Protein AF-A0A6N8HT94-F1 (afdb_monomer_lite)

pLDDT: mean 88.73, std 15.4, range [37.56, 97.62]

Secondary structure (DSSP, 8-state):
-TTS-HHHHHHHHHHHHHTT--HHHHHHHHHHHHHHTPPPP-------

Structure (mmCIF, N/CA/C/O backbone):
data_AF-A0A6N8HT94-F1
#
_entry.id   AF-A0A6N8HT94-F1
#
loop_
_atom_site.group_PDB
_atom_site.id
_atom_site.type_symbol
_atom_site.label_atom_id
_atom_site.label_alt_id
_atom_site.label_comp_id
_atom_site.label_asym_id
_atom_site.label_entity_id
_atom_site.label_seq_id
_atom_site.pdbx_PDB_ins_code
_atom_site.Cartn_x
_atom_site.Cartn_y
_atom_site.Cartn_z
_atom_site.occupancy
_atom_site.B_iso_or_equiv
_atom_site.auth_seq_id
_atom_site.auth_comp_id
_atom_site.auth_asym_id
_atom_site.auth_atom_id
_atom_site.pdbx_PDB_model_num
ATOM 1 N N . MET A 1 1 ? 0.021 -5.450 6.504 1.00 70.81 1 MET A N 1
ATOM 2 C CA . MET A 1 1 ? 0.952 -4.441 7.067 1.00 70.81 1 MET A CA 1
ATOM 3 C C . MET A 1 1 ? 0.420 -3.827 8.365 1.00 70.81 1 MET A C 1
ATOM 5 O O . MET A 1 1 ? 0.563 -2.638 8.609 1.00 70.81 1 MET A O 1
ATOM 9 N N . LYS A 1 2 ? -0.168 -4.647 9.248 1.00 77.19 2 LYS A N 1
ATOM 10 C CA . LYS A 1 2 ? -1.014 -4.175 10.362 1.00 77.19 2 LYS A CA 1
ATOM 11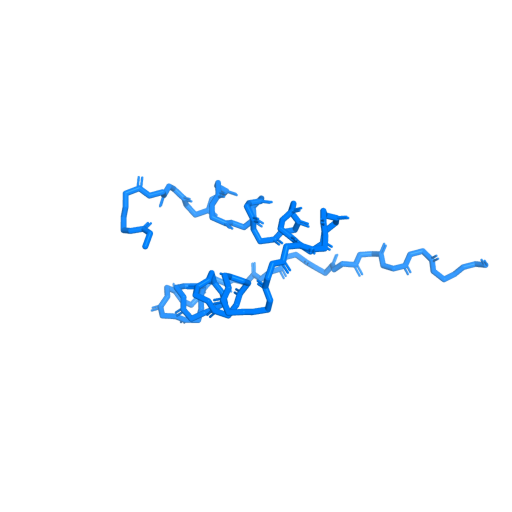 C C . LYS A 1 2 ? -0.297 -3.306 11.404 1.00 77.19 2 LYS A C 1
ATOM 13 O O . LYS A 1 2 ? -0.958 -2.539 12.082 1.00 77.19 2 LYS A O 1
ATOM 18 N N . ASN A 1 3 ? 1.027 -3.420 11.494 1.00 89.31 3 ASN A N 1
ATOM 19 C CA . ASN A 1 3 ? 1.845 -2.679 12.455 1.00 89.31 3 ASN A CA 1
ATOM 20 C C . ASN A 1 3 ? 2.523 -1.440 11.842 1.00 89.31 3 ASN A C 1
ATOM 22 O O . ASN A 1 3 ? 3.246 -0.750 12.549 1.00 89.31 3 ASN A O 1
ATOM 26 N N . LEU A 1 4 ? 2.345 -1.182 10.539 1.00 92.62 4 LEU A N 1
ATOM 27 C CA . LEU A 1 4 ? 2.787 0.077 9.940 1.00 92.62 4 LEU A CA 1
ATOM 28 C C . LEU A 1 4 ? 1.781 1.166 10.302 1.00 92.62 4 LEU A C 1
ATOM 30 O O . LEU A 1 4 ? 0.575 0.952 10.146 1.00 92.62 4 LEU A O 1
ATOM 34 N N . SER A 1 5 ? 2.285 2.317 10.742 1.00 96.06 5 SER A N 1
ATOM 35 C CA . SER A 1 5 ? 1.505 3.552 10.812 1.00 96.06 5 SER A CA 1
ATOM 36 C C . SER A 1 5 ? 1.003 3.944 9.424 1.00 96.06 5 SER A C 1
ATOM 38 O O . SER A 1 5 ? 1.594 3.555 8.414 1.00 96.06 5 SER A O 1
ATOM 40 N N . ASP A 1 6 ? -0.064 4.731 9.379 1.00 95.19 6 ASP A N 1
ATOM 41 C CA . ASP A 1 6 ? -0.704 5.116 8.122 1.00 95.19 6 ASP A CA 1
ATOM 42 C C . ASP A 1 6 ? 0.242 5.933 7.224 1.00 95.19 6 ASP A C 1
ATOM 44 O O . ASP A 1 6 ? 0.358 5.624 6.039 1.00 95.19 6 ASP A O 1
ATOM 48 N N . ASP A 1 7 ? 1.024 6.861 7.793 1.00 94.94 7 ASP A N 1
ATOM 49 C CA . ASP A 1 7 ? 2.056 7.615 7.061 1.00 94.94 7 ASP A CA 1
ATOM 50 C C . ASP A 1 7 ? 3.100 6.699 6.408 1.00 94.94 7 ASP A C 1
ATOM 52 O O . ASP A 1 7 ? 3.409 6.829 5.225 1.00 94.94 7 ASP A O 1
ATOM 56 N N . LEU A 1 8 ? 3.610 5.718 7.160 1.00 96.31 8 LEU A N 1
ATOM 57 C CA . LEU A 1 8 ? 4.638 4.799 6.669 1.00 96.31 8 LEU A CA 1
ATOM 58 C C . LEU A 1 8 ? 4.082 3.830 5.618 1.00 96.31 8 LEU A C 1
ATOM 60 O O . LEU A 1 8 ? 4.801 3.432 4.703 1.00 96.31 8 LEU A O 1
ATOM 64 N N . LEU A 1 9 ? 2.807 3.443 5.726 1.00 96.38 9 LEU A N 1
ATOM 65 C CA . LEU A 1 9 ? 2.132 2.620 4.723 1.00 96.38 9 LEU A CA 1
ATOM 66 C C . LEU A 1 9 ? 1.994 3.374 3.392 1.00 96.38 9 LEU A C 1
ATOM 68 O O . LEU A 1 9 ? 2.289 2.808 2.338 1.00 96.38 9 LEU A O 1
ATOM 72 N N . ILE A 1 10 ? 1.591 4.646 3.450 1.00 95.94 10 ILE A N 1
ATOM 73 C CA . ILE A 1 10 ? 1.470 5.522 2.280 1.00 95.94 10 ILE A CA 1
ATOM 74 C C . ILE A 1 10 ? 2.850 5.786 1.662 1.00 95.94 10 ILE A C 1
ATOM 76 O O . ILE A 1 10 ? 3.018 5.634 0.453 1.00 95.94 10 ILE A O 1
ATOM 80 N N . GLU A 1 11 ? 3.864 6.103 2.469 1.00 95.88 11 GLU A N 1
ATOM 81 C CA . GLU A 1 11 ? 5.241 6.275 1.985 1.00 95.88 11 GLU A CA 1
ATOM 82 C C . GLU A 1 11 ? 5.761 4.997 1.308 1.00 95.88 11 GLU A C 1
ATOM 84 O O . GLU A 1 11 ? 6.324 5.046 0.212 1.00 95.88 11 GLU A O 1
ATOM 89 N N . SER A 1 12 ? 5.499 3.832 1.911 1.00 96.12 12 SER A N 1
ATOM 90 C CA . SER A 1 12 ? 5.886 2.532 1.352 1.00 96.12 12 SER A CA 1
ATOM 91 C C . SER A 1 12 ? 5.232 2.267 -0.005 1.00 96.12 12 SER A C 1
ATOM 93 O O . SER A 1 12 ? 5.881 1.698 -0.881 1.00 96.12 12 SER A O 1
ATOM 95 N N . TYR A 1 13 ? 3.978 2.688 -0.204 1.00 96.69 13 TYR A N 1
ATOM 96 C CA . TYR A 1 13 ? 3.290 2.586 -1.494 1.00 96.69 13 TYR A CA 1
ATOM 97 C C . TYR A 1 13 ? 4.013 3.383 -2.584 1.00 96.69 13 TYR A C 1
ATOM 99 O O . TYR A 1 13 ? 4.376 2.824 -3.623 1.00 96.69 13 TYR A O 1
ATOM 107 N N . PHE A 1 14 ? 4.284 4.668 -2.333 1.00 96.06 14 PHE A N 1
ATOM 108 C CA . PHE A 1 14 ? 4.980 5.515 -3.304 1.00 96.06 14 PHE A CA 1
ATOM 109 C C . PHE A 1 14 ? 6.390 5.007 -3.582 1.00 96.06 14 PHE A C 1
ATOM 111 O O . PHE A 1 14 ? 6.795 4.921 -4.741 1.00 96.06 14 PHE A O 1
ATOM 118 N N . LYS A 1 15 ? 7.116 4.583 -2.542 1.00 96.06 15 LYS A N 1
ATOM 119 C CA . LYS A 1 15 ? 8.468 4.055 -2.714 1.00 96.06 15 LYS A CA 1
ATOM 120 C C . LYS A 1 15 ? 8.482 2.743 -3.495 1.00 96.06 15 LYS A C 1
ATOM 122 O O . LYS A 1 15 ? 9.359 2.546 -4.332 1.00 96.06 15 LYS A O 1
ATOM 127 N N . ALA A 1 16 ? 7.506 1.864 -3.269 1.00 97.06 16 ALA A N 1
ATOM 128 C CA . ALA A 1 16 ? 7.372 0.623 -4.023 1.00 97.06 16 ALA A CA 1
ATOM 129 C C . ALA A 1 16 ? 7.106 0.878 -5.515 1.00 97.06 16 ALA A C 1
ATOM 131 O O . ALA A 1 16 ? 7.665 0.173 -6.356 1.00 97.06 16 ALA A O 1
ATOM 132 N N . ARG A 1 17 ? 6.307 1.905 -5.842 1.00 95.50 17 ARG A N 1
ATOM 133 C CA . ARG A 1 17 ? 6.074 2.347 -7.225 1.00 95.50 17 ARG A CA 1
ATOM 134 C C . ARG A 1 17 ? 7.316 2.974 -7.859 1.00 95.50 17 ARG A C 1
ATOM 136 O O . ARG A 1 17 ? 7.650 2.608 -8.981 1.00 95.50 17 ARG A O 1
ATOM 143 N N . GLU A 1 18 ? 8.012 3.862 -7.148 1.00 96.38 18 GLU A N 1
ATOM 144 C CA . GLU A 1 18 ? 9.245 4.516 -7.620 1.00 96.38 18 GLU A CA 1
ATOM 145 C C . GLU A 1 18 ? 10.365 3.502 -7.903 1.00 96.38 18 GLU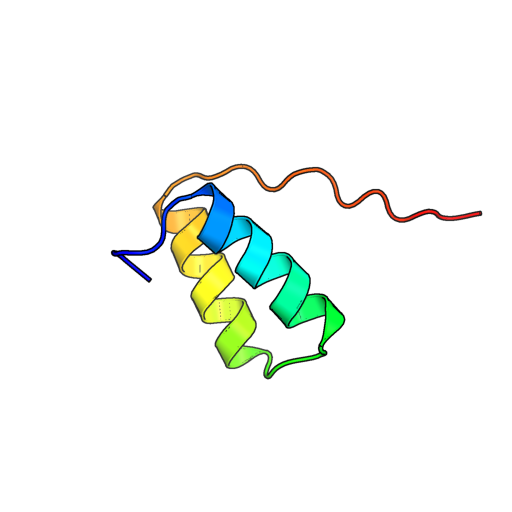 A C 1
ATOM 147 O O . GLU A 1 18 ? 11.082 3.613 -8.893 1.00 96.38 18 GLU A O 1
ATOM 152 N N . LEU A 1 19 ? 10.496 2.479 -7.055 1.00 97.12 19 LEU A N 1
ATOM 153 C CA . LEU A 1 19 ? 11.492 1.418 -7.212 1.00 97.12 19 LEU A CA 1
ATOM 154 C C . LEU A 1 19 ? 11.068 0.319 -8.199 1.00 97.12 19 LEU A C 1
ATOM 156 O O . LEU A 1 19 ? 11.800 -0.658 -8.354 1.00 97.12 19 LEU A O 1
ATOM 160 N N . HIS A 1 20 ? 9.901 0.448 -8.839 1.00 96.00 20 HIS A N 1
ATOM 161 C CA . HIS A 1 20 ? 9.330 -0.562 -9.734 1.00 96.00 20 HIS A CA 1
ATOM 162 C C . HIS A 1 20 ? 9.318 -1.971 -9.114 1.00 96.00 20 HIS A C 1
ATOM 164 O O . HIS A 1 20 ? 9.675 -2.959 -9.761 1.00 96.00 20 HIS A O 1
ATOM 170 N N . LEU A 1 21 ? 8.931 -2.069 -7.835 1.00 97.00 21 LEU A N 1
ATOM 171 C CA . LEU A 1 21 ? 8.806 -3.359 -7.161 1.00 97.00 21 LEU A CA 1
ATOM 172 C C . LEU A 1 21 ? 7.703 -4.209 -7.802 1.00 97.00 21 LEU A C 1
ATOM 174 O O . LEU A 1 21 ? 6.867 -3.720 -8.562 1.00 97.00 21 LEU A O 1
ATOM 178 N N . SER A 1 22 ? 7.703 -5.503 -7.470 1.00 97.62 22 SER A N 1
ATOM 179 C CA . SER A 1 22 ? 6.732 -6.456 -8.013 1.00 97.62 22 SER A CA 1
ATOM 180 C C . SER A 1 22 ? 5.289 -5.938 -7.878 1.00 97.62 22 SER A C 1
ATOM 182 O O . SER A 1 22 ? 4.908 -5.495 -6.788 1.00 97.62 22 SER A O 1
ATOM 184 N N . PRO A 1 23 ? 4.462 -6.041 -8.934 1.00 96.12 23 PRO A N 1
ATOM 185 C CA . PRO A 1 23 ? 3.068 -5.611 -8.891 1.00 96.12 23 PRO A CA 1
ATOM 186 C C . PRO A 1 23 ? 2.262 -6.338 -7.807 1.00 96.12 23 PRO A C 1
ATOM 188 O O . PRO A 1 23 ? 1.404 -5.722 -7.183 1.00 96.12 23 PRO A O 1
ATOM 191 N N . ASP A 1 24 ? 2.580 -7.600 -7.497 1.00 97.38 24 ASP A N 1
ATOM 192 C CA . ASP A 1 24 ? 1.960 -8.317 -6.376 1.00 97.38 24 ASP A CA 1
ATOM 193 C C . ASP A 1 24 ? 2.249 -7.643 -5.030 1.00 97.38 24 ASP A C 1
ATOM 195 O O . ASP A 1 24 ? 1.379 -7.573 -4.163 1.00 97.38 24 ASP A O 1
ATOM 199 N N . PHE A 1 25 ? 3.463 -7.115 -4.846 1.00 95.94 25 PHE A N 1
ATOM 200 C CA . PHE A 1 25 ? 3.831 -6.403 -3.625 1.00 95.94 25 PHE A CA 1
ATOM 201 C C . PHE A 1 25 ? 3.098 -5.064 -3.516 1.00 95.94 25 PHE A C 1
ATOM 203 O O . PHE A 1 25 ? 2.547 -4.759 -2.458 1.00 95.94 25 PHE A O 1
ATOM 210 N N . VAL A 1 26 ? 3.031 -4.301 -4.610 1.00 97.06 26 VAL A N 1
ATOM 211 C CA . VAL A 1 26 ? 2.278 -3.037 -4.661 1.00 97.06 26 VAL A CA 1
ATOM 212 C C . VAL A 1 26 ? 0.794 -3.287 -4.364 1.00 97.06 26 VAL A C 1
ATOM 214 O O . VAL A 1 26 ? 0.234 -2.629 -3.488 1.00 97.06 26 VAL A O 1
ATOM 217 N N . ALA A 1 27 ? 0.201 -4.325 -4.960 1.00 97.00 27 ALA A N 1
ATOM 218 C CA . ALA A 1 27 ? -1.194 -4.702 -4.739 1.00 97.00 27 ALA A CA 1
ATOM 219 C C . ALA A 1 27 ? -1.503 -5.079 -3.280 1.00 97.00 27 ALA A C 1
ATOM 221 O O . ALA A 1 27 ? -2.618 -4.870 -2.796 1.00 97.00 27 ALA A O 1
ATOM 222 N N . LEU A 1 28 ? -0.538 -5.643 -2.544 1.00 97.38 28 LEU A N 1
ATOM 223 C CA . LEU A 1 28 ? -0.704 -5.907 -1.111 1.00 97.38 28 LEU A CA 1
ATOM 224 C C . LEU A 1 28 ? -0.764 -4.613 -0.291 1.00 97.38 28 LEU A C 1
ATOM 226 O O . LEU A 1 28 ? -1.508 -4.562 0.691 1.00 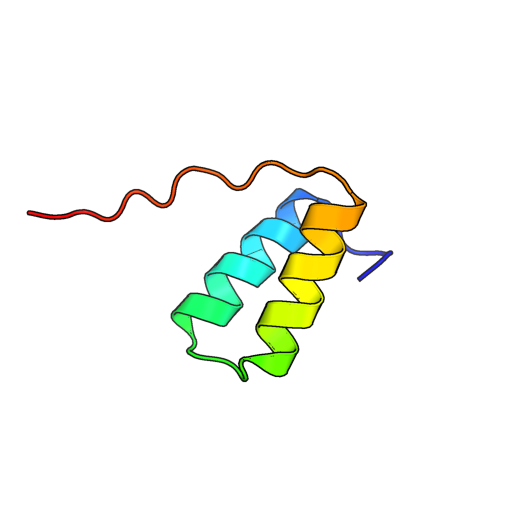97.38 28 LEU A O 1
ATOM 230 N N . ILE A 1 29 ? -0.007 -3.586 -0.686 1.00 96.69 29 ILE A N 1
ATOM 231 C CA . ILE A 1 29 ? -0.046 -2.269 -0.044 1.00 96.69 29 ILE A CA 1
ATOM 232 C C . ILE A 1 29 ? -1.376 -1.577 -0.360 1.00 96.69 29 ILE A C 1
ATOM 234 O O . ILE A 1 29 ? -2.054 -1.127 0.561 1.00 96.69 29 ILE A O 1
ATOM 238 N N . GLU A 1 30 ? -1.794 -1.570 -1.629 1.00 96.12 30 GLU A N 1
ATOM 239 C CA . GLU A 1 30 ? -3.070 -0.985 -2.073 1.00 96.12 30 GLU A CA 1
ATOM 240 C C . GLU A 1 30 ? -4.267 -1.582 -1.325 1.00 96.12 30 GLU A C 1
ATOM 242 O O . GLU A 1 30 ? -5.103 -0.848 -0.801 1.00 96.12 30 GLU A O 1
ATOM 247 N N . LYS A 1 31 ? -4.311 -2.913 -1.178 1.00 96.94 31 LYS A N 1
ATOM 248 C CA . LYS A 1 31 ? -5.363 -3.599 -0.409 1.00 96.94 31 LYS A CA 1
ATOM 249 C C . LYS A 1 31 ? -5.394 -3.185 1.060 1.00 96.94 31 LYS A C 1
ATOM 251 O O . LYS A 1 31 ? -6.464 -3.129 1.662 1.00 96.94 31 LYS A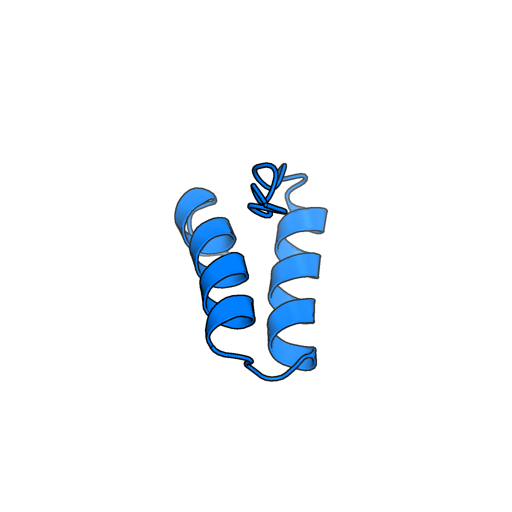 O 1
ATOM 256 N N . GLU A 1 32 ? -4.238 -2.942 1.676 1.00 97.12 32 GLU A N 1
ATOM 257 C CA . GLU A 1 32 ? -4.192 -2.474 3.064 1.00 97.12 32 GLU A CA 1
ATOM 258 C C . GLU A 1 32 ? -4.650 -1.009 3.175 1.00 97.12 32 GLU A C 1
ATOM 260 O O . GLU A 1 32 ? -5.381 -0.688 4.111 1.00 97.12 32 GLU A O 1
ATOM 265 N N . ILE A 1 33 ? -4.279 -0.152 2.219 1.00 96.38 33 ILE A N 1
ATOM 266 C CA . ILE A 1 33 ? -4.727 1.248 2.132 1.00 96.38 33 ILE A CA 1
ATOM 267 C C . ILE A 1 33 ? -6.252 1.315 1.985 1.00 96.38 33 ILE A C 1
ATOM 269 O O . ILE A 1 33 ? -6.908 2.006 2.766 1.00 96.38 33 ILE A O 1
ATOM 273 N N . GLU A 1 34 ? -6.822 0.537 1.058 1.00 96.25 34 GLU A N 1
ATOM 274 C CA . GLU A 1 34 ? -8.273 0.439 0.848 1.00 96.25 34 GLU A CA 1
ATOM 275 C C . GLU A 1 34 ? -8.982 -0.049 2.116 1.00 96.25 34 GLU A C 1
ATOM 277 O O . GLU A 1 34 ? -9.936 0.570 2.588 1.00 96.25 34 GLU A O 1
ATOM 282 N N . LYS A 1 35 ? -8.469 -1.117 2.737 1.00 96.56 35 LYS A N 1
ATOM 283 C CA . LYS A 1 35 ? -9.036 -1.680 3.966 1.00 96.56 35 LYS A CA 1
ATOM 284 C C . LYS A 1 35 ? -9.081 -0.673 5.120 1.00 96.56 35 LYS A C 1
ATOM 286 O O . LYS A 1 35 ? -9.999 -0.727 5.939 1.00 96.56 35 LYS A O 1
ATOM 291 N N . ARG A 1 36 ? -8.083 0.207 5.221 1.00 95.81 36 ARG A N 1
ATOM 292 C CA . ARG A 1 36 ? -8.017 1.265 6.242 1.00 95.81 36 ARG A CA 1
ATOM 293 C C . ARG A 1 36 ? -8.733 2.548 5.831 1.00 95.81 36 ARG A C 1
ATOM 295 O O . ARG A 1 36 ? -8.818 3.457 6.648 1.00 95.81 36 ARG A O 1
ATOM 302 N N . GLN A 1 37 ? -9.266 2.602 4.610 1.00 95.75 37 GLN A N 1
ATOM 303 C CA . GLN A 1 37 ? -9.919 3.778 4.035 1.00 95.75 37 GLN A CA 1
ATOM 304 C C . GLN A 1 37 ? -8.994 5.008 4.028 1.00 95.75 37 GLN A C 1
ATOM 306 O O . GLN A 1 37 ? -9.431 6.135 4.258 1.00 95.75 37 GLN A O 1
ATOM 311 N N . LEU A 1 38 ? -7.697 4.790 3.785 1.00 94.69 38 LEU A N 1
ATOM 312 C CA . LEU A 1 38 ? -6.719 5.872 3.717 1.00 94.69 38 LEU A CA 1
ATOM 313 C C . LEU A 1 38 ? -6.798 6.566 2.360 1.00 94.69 38 LEU A C 1
ATOM 315 O O . LEU A 1 38 ? -6.867 5.924 1.314 1.00 94.69 38 LEU A O 1
ATOM 319 N N . THR A 1 39 ? -6.754 7.895 2.382 1.00 91.38 39 THR A N 1
ATOM 320 C CA . THR A 1 39 ? -6.686 8.697 1.159 1.00 91.38 39 THR A CA 1
ATOM 321 C C . THR A 1 39 ? -5.228 8.870 0.764 1.00 91.38 39 THR A C 1
ATOM 323 O O . THR A 1 39 ? -4.431 9.394 1.542 1.00 91.38 39 THR A O 1
ATOM 326 N N . LEU A 1 40 ? -4.875 8.437 -0.445 1.00 89.44 40 LEU A N 1
ATOM 327 C CA . LEU A 1 40 ? -3.561 8.717 -1.008 1.00 89.44 40 LEU A CA 1
ATOM 328 C C . LEU A 1 40 ? -3.461 10.209 -1.355 1.00 89.44 40 LEU A C 1
ATOM 330 O O . LEU A 1 40 ? -4.393 10.749 -1.960 1.00 89.44 40 LEU A O 1
ATOM 334 N N . PRO A 1 41 ? -2.354 10.887 -1.011 1.00 84.94 41 PRO A N 1
ATOM 335 C CA . PRO A 1 41 ? -2.111 12.223 -1.520 1.00 84.94 41 PRO A CA 1
ATOM 336 C C . PRO A 1 41 ? -2.076 12.165 -3.048 1.00 84.94 41 PRO A C 1
ATOM 338 O O . PRO A 1 41 ? -1.551 11.219 -3.639 1.00 84.94 41 PRO A O 1
ATOM 341 N N . ILE A 1 42 ? -2.671 13.173 -3.680 1.00 79.56 42 ILE A N 1
ATOM 342 C CA . ILE A 1 42 ? -2.602 13.361 -5.128 1.00 79.56 42 ILE A CA 1
ATOM 343 C C . ILE A 1 42 ? -1.138 13.298 -5.556 1.00 79.56 42 ILE A C 1
ATOM 345 O O . ILE A 1 42 ? -0.334 14.145 -5.169 1.00 79.56 42 ILE A O 1
ATOM 349 N N . GLU A 1 43 ? -0.797 12.277 -6.341 1.00 66.25 43 GLU A N 1
ATOM 350 C CA . GLU A 1 43 ? 0.498 12.200 -6.998 1.00 66.25 43 GLU A CA 1
ATOM 351 C C . GLU A 1 43 ? 0.553 13.403 -7.934 1.00 66.25 43 GLU A C 1
ATOM 353 O O . GLU A 1 43 ? -0.107 13.414 -8.977 1.00 66.25 43 GLU A O 1
ATOM 358 N N . GLN A 1 44 ? 1.266 14.455 -7.522 1.00 54.59 44 GLN A N 1
ATOM 359 C CA . GLN A 1 44 ? 1.576 15.577 -8.392 1.00 54.59 44 GLN A CA 1
ATOM 360 C C . GLN A 1 44 ? 2.498 15.042 -9.482 1.00 54.59 44 GLN A C 1
ATOM 362 O O . GLN A 1 44 ? 3.720 15.134 -9.419 1.00 54.59 44 GLN A O 1
ATOM 367 N N . SER A 1 45 ? 1.882 14.426 -10.482 1.00 53.81 45 SER A N 1
ATOM 368 C CA . SER A 1 45 ? 2.476 14.160 -11.770 1.00 53.81 45 SER A CA 1
ATOM 369 C C . SER A 1 45 ? 2.753 15.538 -12.351 1.00 53.81 45 SER A C 1
ATOM 371 O O . SER A 1 45 ? 1.861 16.190 -12.894 1.00 53.81 45 SER A O 1
ATOM 373 N N . HIS A 1 46 ? 3.982 16.020 -12.152 1.00 50.84 46 HIS A N 1
ATOM 374 C CA . HIS A 1 46 ? 4.546 17.137 -12.898 1.00 50.84 46 HIS A CA 1
ATOM 375 C C . HIS A 1 46 ? 4.521 16.750 -14.383 1.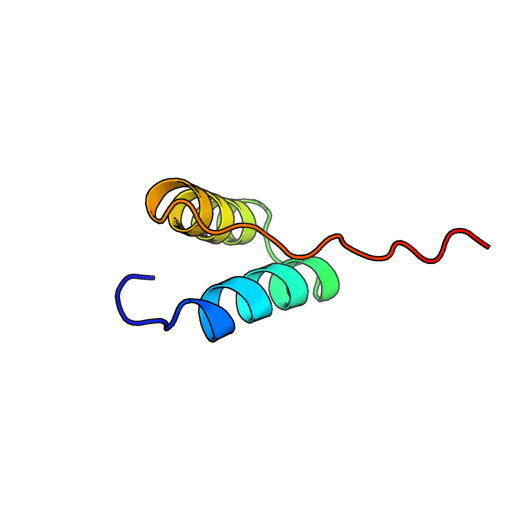00 50.84 46 HIS A C 1
ATOM 377 O O . HIS A 1 46 ? 5.488 16.243 -14.938 1.00 50.84 46 HIS A O 1
ATOM 383 N N . SER A 1 47 ? 3.360 16.932 -15.005 1.00 45.41 47 SER A N 1
ATOM 384 C CA . SER A 1 47 ? 3.211 17.026 -16.445 1.00 45.41 47 SER A CA 1
ATOM 385 C C . SER A 1 47 ? 3.606 18.458 -16.786 1.00 45.41 47 SER A C 1
ATOM 387 O O . SER A 1 47 ? 2.849 19.397 -16.536 1.00 45.41 47 SER A O 1
ATOM 389 N N . THR A 1 48 ? 4.835 18.651 -17.247 1.00 37.56 48 THR A N 1
ATOM 390 C CA . THR A 1 48 ? 5.284 19.871 -17.926 1.00 37.56 48 THR A CA 1
ATOM 391 C C . THR A 1 48 ? 6.144 19.452 -19.099 1.00 37.56 48 THR A C 1
ATOM 393 O O . THR A 1 48 ? 6.980 18.543 -18.900 1.00 37.56 48 THR A O 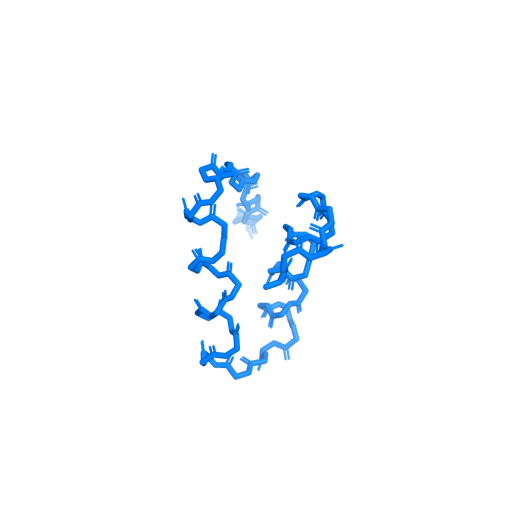1
#

Radius of gyration: 11.13 Å; chains: 1; bounding box: 21×28×30 Å

Foldseek 3Di:
DVPDDPVRLLVVLVVCVVVVHDPVVNVVSVVVCVVVVHDRPPPPPPPD

Sequence (48 aa):
MKNLSDDLLIESYFKARELHLSPDFVALIEKEIEKRQLTLPIEQSHST